Protein AF-A0A8T3QN81-F1 (afdb_monomer_lite)

Sequence (100 aa):
MTSLPIVEYRDFYDVPRLVLIEVDQRLVLLDNPFDDGLDDYSPDYDVYELERDPRYPATRDWRSLSSEGRHLGTVPVGSITFDPTRRQSLRSAALTSLLG

Foldseek 3Di:
DDWWFWPDFDDDDPDTQWTWTADPNWIKIWHFDADPVVNGTDQKTFIWTADDDPCPPPDDPPVCRRVRTHTQGIDGPVQWAADPPPSRTIDGPRVVVSVD

Radius of gyration: 12.72 Å; chains: 1; bounding box: 29×27×32 Å

pLDDT: mean 84.28, std 9.9, range [54.53, 96.19]

Secondary structure (DSSP, 8-state):
-PPEEEEEEEEESSSEEEEEEEETTEEEEEE--EETTTTEE-SEEEEEEEP--TTTTTSS-GGGHHHHSEEEEEEEGGG-EE-TTTS-EEE-HHHHHHH-

Structure (mmCIF, N/CA/C/O backbone):
data_AF-A0A8T3QN81-F1
#
_entry.id   AF-A0A8T3QN81-F1
#
loop_
_atom_site.group_PDB
_atom_site.id
_atom_site.type_symbol
_atom_site.label_atom_id
_atom_site.label_alt_id
_atom_site.label_comp_id
_atom_site.label_asym_id
_atom_site.label_entity_id
_atom_site.label_seq_id
_atom_site.pdbx_PDB_ins_code
_atom_site.Cartn_x
_atom_site.Cartn_y
_atom_site.Cartn_z
_atom_site.occupancy
_atom_site.B_iso_or_equiv
_atom_site.auth_seq_id
_atom_site.auth_comp_id
_atom_site.auth_asym_id
_atom_site.auth_atom_id
_atom_site.pdbx_PDB_model_num
ATOM 1 N N . MET A 1 1 ? -17.312 -6.335 2.331 1.00 62.94 1 MET A N 1
ATOM 2 C CA . MET A 1 1 ? -15.988 -5.708 2.134 1.00 62.94 1 MET A CA 1
ATOM 3 C C . MET A 1 1 ? -16.036 -4.314 2.722 1.00 62.94 1 MET A C 1
ATOM 5 O O . MET A 1 1 ? -16.923 -3.552 2.352 1.00 62.94 1 MET A O 1
ATOM 9 N N . THR A 1 2 ? -15.141 -4.026 3.661 1.00 78.12 2 THR A N 1
ATOM 10 C CA . THR A 1 2 ? -15.028 -2.726 4.337 1.00 78.12 2 THR A CA 1
ATOM 11 C C . THR A 1 2 ? -14.293 -1.732 3.431 1.00 78.12 2 THR A C 1
ATOM 13 O O . THR A 1 2 ? -13.424 -2.136 2.660 1.00 78.12 2 THR A O 1
ATOM 16 N N . SER A 1 3 ? -14.672 -0.452 3.478 1.00 85.25 3 SER A N 1
ATOM 17 C CA . SER A 1 3 ? -13.956 0.625 2.778 1.00 85.25 3 SER A CA 1
ATOM 18 C C . SER A 1 3 ? -12.801 1.101 3.649 1.00 85.25 3 SER A C 1
ATOM 20 O O . SER A 1 3 ? -13.027 1.443 4.807 1.00 85.25 3 SER A O 1
ATOM 22 N N . LEU A 1 4 ? -11.592 1.133 3.094 1.00 88.12 4 LEU A N 1
ATOM 23 C CA . LEU A 1 4 ? -10.386 1.586 3.781 1.00 88.12 4 LEU A CA 1
ATOM 24 C C . LEU A 1 4 ? -10.052 3.010 3.312 1.00 88.12 4 LEU A C 1
ATOM 26 O O . LEU A 1 4 ? -9.902 3.211 2.102 1.00 88.12 4 LEU A O 1
ATOM 30 N N . PRO A 1 5 ? -10.000 4.004 4.217 1.00 89.50 5 PRO A N 1
ATOM 31 C CA . PRO A 1 5 ? -9.752 5.392 3.851 1.00 89.50 5 PRO A CA 1
ATOM 32 C C . PRO A 1 5 ? -8.319 5.566 3.349 1.00 89.50 5 PRO A C 1
ATOM 34 O O . PRO A 1 5 ? -7.366 5.093 3.970 1.00 89.50 5 PRO A O 1
ATOM 37 N N . ILE A 1 6 ? -8.177 6.270 2.228 1.00 89.62 6 ILE A N 1
ATOM 38 C CA . ILE A 1 6 ? -6.872 6.631 1.684 1.00 89.62 6 ILE A CA 1
ATOM 39 C C . ILE A 1 6 ? -6.454 7.978 2.270 1.00 89.62 6 ILE A C 1
ATOM 41 O O . ILE A 1 6 ? -7.183 8.964 2.173 1.00 89.62 6 ILE A O 1
ATOM 45 N N . VAL A 1 7 ? -5.272 7.997 2.879 1.00 87.12 7 VAL A N 1
ATOM 46 C CA . VAL A 1 7 ? -4.629 9.193 3.431 1.00 87.12 7 VAL A CA 1
ATOM 47 C C . VAL A 1 7 ? -3.942 9.968 2.312 1.00 87.12 7 VAL A C 1
ATOM 49 O O . VAL A 1 7 ? -4.122 11.176 2.179 1.00 87.12 7 VAL A O 1
ATOM 52 N N . GLU A 1 8 ? -3.170 9.263 1.489 1.00 86.50 8 GLU A N 1
ATOM 53 C CA . GLU A 1 8 ? -2.471 9.824 0.340 1.00 86.50 8 GLU A CA 1
ATOM 54 C C . GLU A 1 8 ? -2.202 8.722 -0.686 1.00 86.50 8 GLU A C 1
ATOM 56 O O . GLU A 1 8 ? -2.093 7.547 -0.348 1.00 86.50 8 GLU A O 1
AT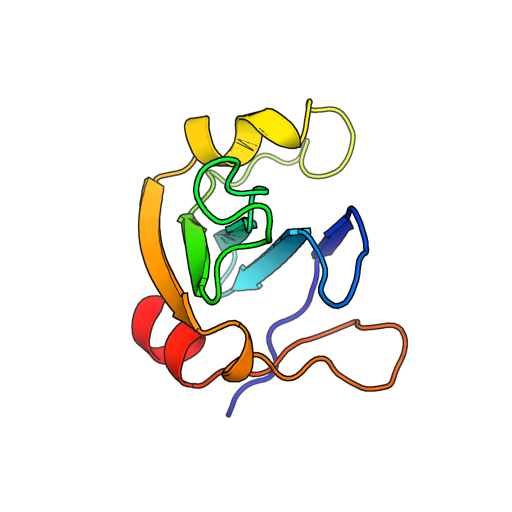OM 61 N N . TYR A 1 9 ? -2.078 9.095 -1.951 1.00 86.06 9 TYR A N 1
ATOM 62 C CA . TYR A 1 9 ? -1.592 8.207 -2.991 1.00 86.06 9 TYR A CA 1
ATOM 63 C C . TYR A 1 9 ? -0.710 9.018 -3.959 1.00 86.06 9 TYR A C 1
ATOM 65 O O . TYR A 1 9 ? -0.964 10.207 -4.178 1.00 86.06 9 TYR A O 1
ATOM 73 N N . ARG A 1 10 ? 0.349 8.415 -4.511 1.00 83.00 10 ARG A N 1
ATOM 74 C CA . ARG A 1 10 ? 1.340 9.095 -5.370 1.00 83.00 10 ARG A CA 1
ATOM 75 C C . ARG A 1 10 ? 1.779 8.231 -6.544 1.00 83.00 10 ARG A C 1
ATOM 77 O O . ARG A 1 10 ? 1.660 7.012 -6.486 1.00 83.00 10 ARG A O 1
ATOM 84 N N . ASP A 1 11 ? 2.315 8.924 -7.552 1.00 75.12 11 ASP A N 1
ATOM 85 C CA . ASP A 1 11 ? 2.860 8.405 -8.808 1.00 75.12 11 ASP A CA 1
ATOM 86 C C . ASP A 1 11 ? 1.875 7.516 -9.578 1.00 75.12 11 ASP A C 1
ATOM 88 O O . ASP A 1 11 ? 1.580 6.390 -9.192 1.00 75.12 11 ASP A O 1
ATOM 92 N N . PHE A 1 12 ? 1.338 8.040 -10.682 1.00 71.88 12 PHE A N 1
ATOM 93 C CA . PHE A 1 12 ? 0.290 7.369 -11.453 1.00 71.88 12 PHE A CA 1
ATOM 94 C C . PHE A 1 12 ? 0.803 6.916 -12.798 1.00 71.88 12 PHE A C 1
ATOM 96 O O . PHE A 1 12 ? 1.242 7.737 -13.605 1.00 71.88 12 PHE A O 1
ATOM 103 N N . TYR A 1 13 ? 0.631 5.625 -13.033 1.00 73.44 13 TYR A N 1
ATOM 104 C CA . TYR A 1 13 ? 0.524 5.061 -14.366 1.00 73.44 13 TYR A CA 1
ATOM 105 C C . TYR A 1 13 ? -0.909 4.525 -14.523 1.00 73.44 13 TYR A C 1
ATOM 107 O O . TYR A 1 13 ? -1.858 5.288 -14.310 1.00 73.44 13 TYR A O 1
ATOM 115 N N . ASP A 1 14 ? -1.090 3.236 -14.804 1.00 75.56 14 ASP A N 1
ATOM 116 C CA . ASP A 1 14 ? -2.400 2.577 -14.825 1.00 75.56 14 ASP A CA 1
ATOM 117 C C . ASP A 1 14 ? -2.985 2.390 -13.417 1.00 75.56 14 ASP A C 1
ATOM 119 O O . ASP A 1 14 ? -4.197 2.506 -13.207 1.00 75.56 14 ASP A O 1
ATOM 123 N N . VAL A 1 15 ? -2.114 2.186 -12.426 1.00 79.75 15 VAL A N 1
ATOM 124 C CA . VAL A 1 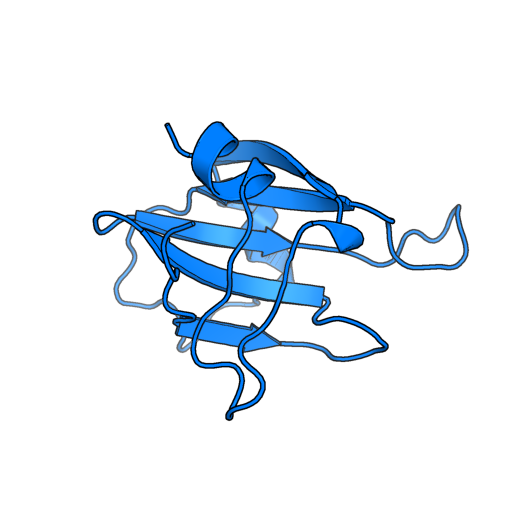15 ? -2.446 2.159 -10.997 1.00 79.75 15 VAL A CA 1
ATOM 125 C C . VAL A 1 15 ? -1.509 3.084 -10.214 1.00 79.75 15 VAL A C 1
ATOM 127 O O . VAL A 1 15 ? -0.436 3.435 -10.713 1.00 79.75 15 VAL A O 1
ATOM 130 N N . PRO A 1 16 ? -1.895 3.551 -9.011 1.00 85.94 16 PRO A N 1
ATOM 131 C CA . PRO A 1 16 ? -0.975 4.302 -8.167 1.00 85.94 16 PRO A CA 1
ATOM 132 C C . PRO A 1 16 ? 0.194 3.409 -7.755 1.00 85.94 16 PRO A C 1
ATOM 134 O O . PRO A 1 16 ? -0.033 2.315 -7.243 1.00 85.94 16 PRO A O 1
ATOM 137 N N . ARG A 1 17 ? 1.427 3.883 -7.913 1.00 87.69 17 ARG A N 1
ATOM 138 C CA . ARG A 1 17 ? 2.614 3.206 -7.381 1.00 87.69 17 ARG A CA 1
ATOM 139 C C . ARG A 1 17 ? 2.551 3.121 -5.862 1.00 87.69 17 ARG A C 1
ATOM 141 O O . ARG A 1 17 ? 2.910 2.102 -5.293 1.00 87.69 17 ARG A O 1
ATOM 148 N N . LEU A 1 18 ? 2.1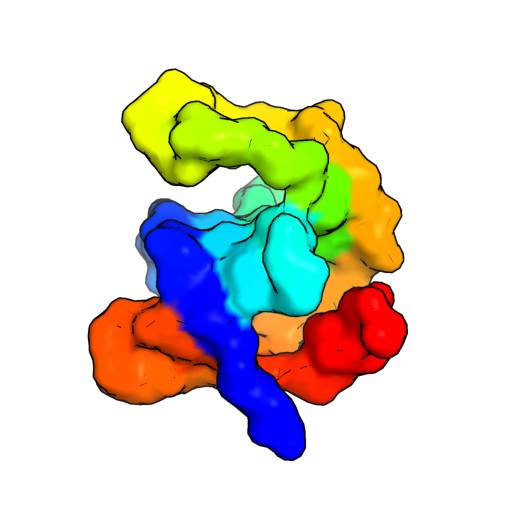03 4.195 -5.217 1.00 88.56 18 LEU A N 1
ATOM 149 C CA . LEU A 1 18 ? 2.071 4.286 -3.766 1.00 88.56 18 LEU A CA 1
ATOM 150 C C . LEU A 1 18 ? 0.673 4.642 -3.277 1.00 88.56 18 LEU A C 1
ATOM 152 O O . LEU A 1 18 ? 0.085 5.628 -3.728 1.00 88.56 18 LEU A O 1
ATOM 156 N N . VAL A 1 19 ? 0.167 3.878 -2.310 1.00 91.06 19 VAL A N 1
ATOM 157 C CA . VAL A 1 19 ? -1.081 4.175 -1.601 1.00 91.06 19 VAL A CA 1
ATOM 158 C C . VAL A 1 19 ? -0.855 4.056 -0.101 1.00 91.06 19 VAL A C 1
ATOM 160 O O . VAL A 1 19 ? -0.447 3.013 0.394 1.00 91.06 19 VAL A O 1
ATOM 163 N N . LEU A 1 20 ? -1.151 5.123 0.632 1.00 90.62 20 LEU A N 1
ATOM 164 C CA . LEU A 1 20 ? -1.124 5.157 2.085 1.00 90.62 20 LEU A CA 1
ATOM 165 C C . LEU A 1 20 ? -2.559 5.155 2.609 1.00 90.62 20 LEU A C 1
ATOM 167 O O . LEU A 1 20 ? -3.341 6.054 2.295 1.00 90.62 20 LEU A O 1
ATOM 171 N N . ILE A 1 21 ? -2.903 4.169 3.426 1.00 91.69 21 ILE A N 1
ATOM 172 C CA . ILE A 1 21 ? -4.224 4.043 4.047 1.00 91.69 21 ILE A CA 1
ATOM 173 C C . ILE A 1 21 ? -4.116 4.044 5.569 1.00 91.69 21 ILE A C 1
ATOM 175 O O . ILE A 1 21 ? -3.066 3.726 6.131 1.00 91.69 21 ILE A O 1
ATOM 179 N N . GLU A 1 22 ? -5.220 4.373 6.236 1.00 88.25 22 GLU A N 1
ATOM 180 C CA . GLU A 1 22 ? -5.338 4.250 7.691 1.00 88.25 22 GLU A CA 1
ATOM 181 C C . GLU A 1 22 ? -6.324 3.128 8.043 1.00 88.25 22 GLU A C 1
ATOM 183 O O . GLU A 1 22 ? -7.472 3.133 7.594 1.00 88.25 22 GLU A O 1
ATOM 188 N N . VAL A 1 23 ? -5.875 2.155 8.841 1.00 88.31 23 VAL A N 1
ATOM 189 C CA . VAL A 1 23 ? -6.680 1.010 9.301 1.00 88.31 23 VAL A CA 1
ATOM 190 C C . VAL A 1 23 ? -6.446 0.820 10.791 1.00 88.31 23 VAL A C 1
ATOM 192 O O . VAL A 1 23 ? -5.308 0.642 11.207 1.00 88.31 23 VAL A O 1
ATOM 195 N N . ASP A 1 24 ? -7.498 0.902 11.609 1.00 85.94 24 ASP A N 1
ATOM 196 C CA . ASP A 1 24 ? -7.417 0.753 13.073 1.00 85.94 24 ASP A CA 1
ATOM 197 C C . ASP A 1 24 ? -6.284 1.574 13.720 1.00 85.94 24 ASP A C 1
ATOM 199 O O . ASP A 1 24 ? -5.522 1.090 14.557 1.00 85.94 24 ASP A O 1
ATOM 203 N N . GLN A 1 25 ? -6.163 2.843 13.308 1.00 82.50 25 GLN A N 1
ATOM 204 C CA . GLN A 1 25 ? -5.114 3.790 13.727 1.00 82.50 25 GLN A CA 1
ATOM 205 C C . GLN A 1 25 ? -3.682 3.427 13.286 1.00 82.50 25 GLN A C 1
ATOM 207 O O . GLN A 1 25 ? -2.728 4.088 13.706 1.00 82.50 25 GLN A O 1
ATOM 212 N N . ARG A 1 26 ? -3.512 2.410 12.436 1.00 87.06 26 ARG A N 1
ATOM 213 C CA . ARG A 1 26 ? -2.243 2.031 11.805 1.00 87.06 26 ARG A CA 1
ATOM 214 C C . ARG A 1 26 ? -2.143 2.658 10.424 1.00 87.06 26 ARG A C 1
ATOM 216 O O . ARG A 1 26 ? -3.131 2.717 9.693 1.00 87.06 26 ARG A O 1
ATOM 223 N N . LEU A 1 27 ? -0.939 3.088 10.064 1.00 89.94 27 LEU A N 1
ATOM 224 C CA . LEU A 1 27 ? -0.627 3.500 8.702 1.00 89.94 27 LEU A CA 1
ATOM 225 C C . LEU A 1 27 ? -0.140 2.286 7.924 1.00 89.94 27 LEU A C 1
ATOM 227 O O . LEU A 1 27 ? 0.796 1.607 8.344 1.00 89.94 27 LEU A O 1
ATOM 231 N N . VAL A 1 28 ? -0.786 2.024 6.795 1.00 93.25 28 VAL A N 1
ATOM 232 C CA . VAL A 1 28 ? -0.438 0.916 5.911 1.00 93.25 28 VAL A CA 1
ATOM 233 C C . VAL A 1 28 ? -0.065 1.483 4.554 1.00 93.25 28 VAL A C 1
ATOM 235 O O . VAL A 1 28 ? -0.833 2.226 3.941 1.00 93.25 28 VAL A O 1
ATOM 238 N N . LEU A 1 29 ? 1.130 1.130 4.109 1.00 93.00 29 LEU A N 1
ATOM 239 C CA . LEU A 1 29 ? 1.680 1.474 2.813 1.00 93.00 29 LEU A CA 1
ATOM 240 C C . LEU A 1 29 ? 1.464 0.307 1.855 1.00 93.00 29 LEU A C 1
ATOM 242 O O . LEU A 1 29 ? 1.819 -0.823 2.175 1.00 93.00 29 LEU A O 1
ATOM 246 N N . LEU A 1 30 ? 0.927 0.600 0.680 1.00 94.25 30 LEU A N 1
ATOM 247 C CA . LEU A 1 30 ? 0.979 -0.262 -0.489 1.00 94.25 30 LEU A CA 1
ATOM 248 C C . LEU A 1 30 ? 1.984 0.366 -1.457 1.00 94.25 30 LEU A C 1
ATOM 250 O O . LEU A 1 30 ? 1.794 1.517 -1.859 1.00 94.25 30 LEU A O 1
ATOM 254 N N . ASP A 1 31 ? 3.036 -0.369 -1.800 1.00 92.94 31 ASP A N 1
ATOM 255 C CA . ASP A 1 31 ? 4.096 0.053 -2.721 1.00 92.94 31 ASP A CA 1
ATOM 256 C C . ASP A 1 31 ? 4.155 -0.916 -3.908 1.00 92.94 31 ASP A C 1
ATOM 258 O O . ASP A 1 31 ? 4.093 -2.131 -3.740 1.00 92.94 31 ASP A O 1
ATOM 262 N N . ASN A 1 32 ? 4.215 -0.371 -5.115 1.00 92.00 32 ASN A N 1
ATOM 263 C CA . ASN A 1 32 ? 4.374 -1.106 -6.363 1.00 92.00 32 ASN A CA 1
ATOM 264 C C . ASN A 1 32 ? 5.491 -0.432 -7.169 1.00 92.00 32 ASN A C 1
ATOM 266 O O . ASN A 1 32 ? 5.224 0.420 -8.028 1.00 92.00 32 ASN A O 1
ATOM 270 N N . PRO A 1 33 ? 6.761 -0.700 -6.817 1.00 86.50 33 PRO A N 1
ATOM 271 C CA . PRO A 1 33 ? 7.888 -0.180 -7.569 1.00 86.50 33 PRO A CA 1
ATOM 272 C C . PRO A 1 33 ? 7.907 -0.776 -8.983 1.00 86.50 33 PRO A C 1
ATOM 274 O O . PRO A 1 33 ? 7.438 -1.886 -9.216 1.00 86.50 33 PRO A O 1
ATOM 277 N N . PHE A 1 34 ? 8.474 -0.022 -9.926 1.00 84.94 34 PHE A N 1
ATOM 278 C CA . PHE A 1 34 ? 8.752 -0.543 -11.262 1.00 84.94 34 PHE A CA 1
ATOM 279 C C . PHE A 1 34 ? 9.784 -1.669 -11.156 1.00 84.94 34 PHE A C 1
ATOM 281 O O . PHE A 1 34 ? 10.788 -1.511 -10.453 1.00 84.94 34 PHE A O 1
ATOM 288 N N . ASP A 1 35 ? 9.533 -2.780 -11.836 1.00 84.50 35 ASP A N 1
ATOM 289 C CA . ASP A 1 35 ? 10.436 -3.920 -11.904 1.00 84.50 35 ASP A CA 1
ATOM 290 C C . ASP A 1 35 ? 11.184 -3.877 -13.243 1.00 84.50 35 ASP A C 1
ATOM 292 O O . ASP A 1 35 ? 10.639 -4.202 -14.299 1.00 84.50 35 ASP A O 1
ATOM 296 N N . ASP A 1 36 ? 12.462 -3.492 -13.196 1.00 85.56 36 ASP A N 1
ATOM 297 C CA . ASP A 1 36 ? 13.332 -3.425 -14.379 1.00 85.56 36 ASP A CA 1
ATOM 298 C C . ASP A 1 36 ? 13.490 -4.788 -15.084 1.00 85.56 36 ASP A C 1
ATOM 300 O O . ASP A 1 36 ? 13.823 -4.845 -16.267 1.00 85.56 36 ASP A O 1
ATOM 304 N N . GLY A 1 37 ? 13.2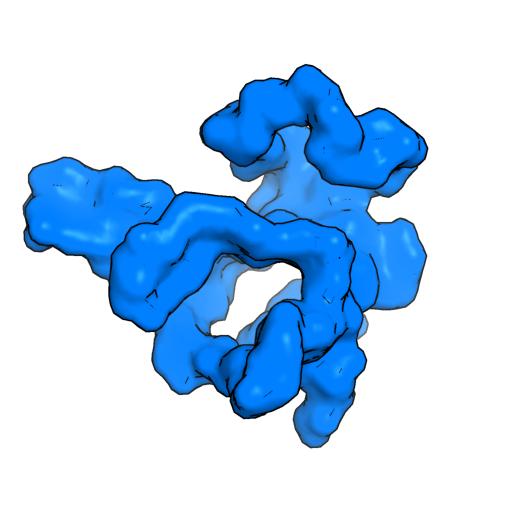85 -5.900 -14.369 1.00 88.38 37 GLY A N 1
ATOM 305 C CA . GLY A 1 37 ? 13.329 -7.248 -14.930 1.00 88.38 37 GLY A CA 1
ATOM 306 C C . GLY A 1 37 ? 12.068 -7.620 -15.709 1.00 88.38 37 GLY A C 1
ATOM 307 O O . GLY A 1 37 ? 12.147 -8.430 -16.635 1.00 88.38 37 GLY A O 1
ATOM 308 N N . LEU A 1 38 ? 10.925 -7.029 -15.353 1.00 86.31 38 LEU A N 1
ATOM 309 C CA . LEU A 1 38 ? 9.664 -7.163 -16.084 1.00 86.31 38 LEU A CA 1
ATOM 310 C C . LEU A 1 38 ? 9.493 -6.088 -17.163 1.00 86.31 38 LEU A C 1
ATOM 312 O O . LEU A 1 38 ? 8.669 -6.274 -18.057 1.00 86.31 38 LEU A O 1
ATOM 316 N N . ASP A 1 39 ? 10.276 -5.005 -17.086 1.00 87.19 39 ASP A N 1
ATOM 317 C CA . ASP A 1 39 ? 10.049 -3.763 -17.837 1.00 87.19 39 ASP A CA 1
ATOM 318 C C . ASP A 1 39 ? 8.612 -3.241 -17.631 1.00 87.19 39 ASP A C 1
ATOM 320 O O . ASP A 1 39 ? 7.989 -2.675 -18.529 1.00 87.19 39 ASP A O 1
ATOM 324 N N . ASP A 1 40 ? 8.066 -3.482 -16.434 1.00 85.56 40 ASP A N 1
ATOM 325 C CA . ASP A 1 40 ? 6.705 -3.128 -16.039 1.00 85.56 40 ASP A CA 1
ATOM 326 C C . ASP A 1 40 ? 6.584 -3.057 -14.506 1.00 85.56 40 ASP A C 1
ATOM 328 O O . ASP A 1 40 ? 7.493 -3.411 -13.752 1.00 85.56 40 ASP A O 1
ATOM 332 N N . TYR A 1 41 ? 5.437 -2.596 -14.025 1.00 86.94 41 TYR A N 1
ATOM 333 C CA . TYR A 1 41 ? 5.054 -2.676 -12.624 1.00 86.94 41 TYR A CA 1
ATOM 334 C C . TYR A 1 41 ? 4.687 -4.107 -12.224 1.00 86.94 41 TYR A C 1
ATOM 336 O O . TYR A 1 41 ? 4.134 -4.882 -13.008 1.00 86.94 41 TYR A O 1
ATOM 344 N N . SER A 1 42 ? 4.948 -4.446 -10.962 1.00 89.06 42 SER A N 1
ATOM 345 C CA . SER A 1 42 ? 4.553 -5.740 -10.411 1.00 89.06 42 SER A CA 1
ATOM 346 C C . SER A 1 42 ? 3.026 -5.913 -10.479 1.00 89.06 42 SER A C 1
ATOM 348 O O . SER A 1 42 ? 2.277 -4.961 -10.229 1.00 89.06 42 SER A O 1
ATOM 350 N N . PRO A 1 43 ? 2.504 -7.124 -10.752 1.00 91.50 43 PRO A N 1
ATOM 351 C CA . PRO A 1 43 ? 1.071 -7.398 -10.633 1.00 91.50 43 PRO A CA 1
ATOM 352 C C . PRO A 1 43 ? 0.575 -7.372 -9.176 1.00 91.50 43 PRO A C 1
ATOM 354 O O . PRO A 1 43 ? -0.635 -7.459 -8.940 1.00 91.50 43 PRO A O 1
ATOM 357 N N . ASP A 1 44 ? 1.484 -7.238 -8.210 1.00 94.00 44 ASP A N 1
ATOM 358 C CA . ASP A 1 44 ? 1.223 -7.220 -6.778 1.00 94.00 44 ASP A CA 1
ATOM 359 C C . ASP A 1 44 ? 1.732 -5.920 -6.132 1.00 94.00 44 ASP A C 1
ATOM 361 O O . ASP A 1 44 ? 2.753 -5.362 -6.525 1.00 94.00 44 ASP A O 1
ATOM 365 N N . TYR A 1 45 ? 1.022 -5.451 -5.108 1.00 94.56 45 TYR A N 1
ATOM 366 C CA . TYR A 1 45 ? 1.538 -4.477 -4.149 1.00 94.56 45 TYR A CA 1
ATOM 367 C C . TYR A 1 45 ? 2.277 -5.199 -3.028 1.00 94.56 45 TYR A C 1
ATOM 369 O O . TYR A 1 45 ? 1.713 -6.121 -2.433 1.00 94.56 45 TYR A O 1
ATOM 377 N N . ASP A 1 46 ? 3.456 -4.710 -2.661 1.00 95.38 46 ASP A N 1
ATOM 378 C CA . ASP A 1 46 ? 4.059 -4.987 -1.361 1.00 95.38 46 ASP A CA 1
ATOM 379 C C . ASP A 1 46 ? 3.367 -4.135 -0.289 1.00 95.38 46 ASP A C 1
ATOM 381 O O . ASP A 1 46 ? 3.129 -2.935 -0.467 1.00 95.38 46 ASP A O 1
ATOM 385 N N . VAL A 1 47 ? 3.016 -4.755 0.836 1.00 95.50 47 VAL A N 1
ATOM 386 C CA . VAL A 1 47 ? 2.256 -4.118 1.914 1.00 95.50 47 VAL A CA 1
ATOM 387 C C . VAL A 1 47 ? 3.117 -4.001 3.160 1.00 95.50 47 VAL A C 1
ATOM 389 O O . VAL A 1 47 ? 3.650 -4.992 3.662 1.00 95.50 47 VAL A O 1
ATOM 392 N N . TYR A 1 48 ? 3.205 -2.792 3.707 1.00 94.69 48 TYR A N 1
ATOM 393 C CA . TYR A 1 48 ? 4.000 -2.487 4.891 1.00 94.69 48 TYR A CA 1
ATOM 394 C C . TYR A 1 48 ? 3.160 -1.785 5.953 1.00 94.69 48 TYR A C 1
ATOM 396 O O . TYR A 1 48 ? 2.370 -0.892 5.653 1.00 94.69 48 TYR A O 1
ATOM 404 N N . GLU A 1 49 ? 3.372 -2.142 7.215 1.00 92.69 49 GLU A N 1
ATOM 405 C CA . GLU A 1 49 ? 2.899 -1.361 8.356 1.00 92.69 49 GLU A CA 1
ATOM 406 C C . GLU A 1 49 ? 3.954 -0.321 8.725 1.00 92.69 49 GLU A C 1
ATOM 408 O O . GLU A 1 49 ? 5.108 -0.671 8.988 1.00 92.69 49 GLU A O 1
ATOM 413 N N . LEU A 1 50 ? 3.563 0.950 8.758 1.00 88.88 50 LEU A N 1
ATOM 414 C CA . LEU A 1 50 ? 4.426 2.047 9.178 1.00 88.88 50 LEU A CA 1
ATOM 415 C C . LEU A 1 50 ? 4.161 2.394 10.644 1.00 88.88 50 LEU A C 1
ATOM 417 O O . LEU A 1 50 ? 3.015 2.390 11.107 1.00 88.88 50 LEU A O 1
ATOM 421 N N . GLU A 1 51 ? 5.213 2.775 11.371 1.00 82.50 51 GLU A N 1
ATOM 422 C CA . GLU A 1 51 ? 5.033 3.423 12.668 1.00 82.50 51 GLU A CA 1
ATOM 423 C C . GLU A 1 51 ? 4.249 4.730 12.492 1.00 82.50 51 GLU A C 1
ATOM 425 O O . GLU A 1 51 ? 4.475 5.503 11.556 1.00 82.50 51 GLU A O 1
ATOM 430 N N . ARG A 1 52 ? 3.304 4.989 13.401 1.00 71.44 52 ARG A N 1
ATOM 431 C CA . ARG A 1 52 ? 2.454 6.179 13.336 1.00 71.44 52 ARG A CA 1
ATOM 432 C C . ARG A 1 52 ? 3.268 7.432 13.660 1.00 71.44 52 ARG A C 1
ATOM 434 O O . ARG A 1 52 ? 3.371 7.840 14.813 1.00 71.44 52 ARG A O 1
ATOM 441 N N . ASP A 1 53 ? 3.818 8.055 12.627 1.00 71.75 53 ASP A N 1
ATOM 442 C CA . ASP A 1 53 ? 4.531 9.326 12.714 1.00 71.75 53 ASP A CA 1
ATOM 443 C C . ASP A 1 53 ? 3.601 10.474 12.271 1.00 71.75 53 ASP A C 1
ATOM 445 O O . ASP A 1 53 ? 3.130 10.466 11.133 1.00 71.75 53 ASP A O 1
ATOM 449 N N . PRO A 1 54 ? 3.334 11.490 13.115 1.00 64.75 54 PRO A N 1
ATOM 450 C CA . PRO A 1 54 ? 2.526 12.654 12.732 1.00 64.75 54 PRO A CA 1
ATOM 451 C C . PRO A 1 54 ? 3.139 13.480 11.588 1.00 64.75 54 PRO A C 1
ATOM 453 O O . PRO A 1 54 ? 2.492 14.391 11.074 1.00 64.75 54 PRO A O 1
ATOM 456 N N . ARG A 1 55 ? 4.383 13.192 11.183 1.00 62.16 55 ARG A N 1
ATOM 457 C CA . ARG A 1 55 ? 5.020 13.771 9.994 1.00 62.16 55 ARG A CA 1
ATOM 458 C C . ARG A 1 55 ? 4.572 13.111 8.690 1.00 62.16 55 ARG A C 1
ATOM 460 O O . ARG A 1 55 ? 4.844 13.675 7.631 1.00 62.16 55 ARG A O 1
ATOM 467 N N . TYR A 1 56 ? 3.881 11.971 8.729 1.00 64.81 56 TYR A N 1
ATOM 468 C CA . TYR A 1 56 ? 3.182 11.446 7.557 1.00 64.81 56 TYR A CA 1
ATOM 469 C C . TYR A 1 56 ? 1.930 12.291 7.290 1.00 64.81 56 TYR A C 1
ATOM 471 O O . TYR A 1 56 ? 1.136 12.465 8.215 1.00 64.81 56 TYR A O 1
ATOM 479 N N . PRO A 1 57 ? 1.729 12.846 6.075 1.00 61.66 57 PRO A N 1
ATOM 480 C CA . PRO A 1 57 ? 2.440 12.609 4.803 1.00 61.66 57 PRO A CA 1
ATOM 481 C C . PRO A 1 57 ? 3.409 13.739 4.357 1.00 61.66 57 PRO A C 1
ATOM 483 O O . PRO A 1 57 ? 3.831 13.813 3.204 1.00 61.66 57 PRO A O 1
ATOM 486 N N . ALA A 1 58 ? 3.746 14.683 5.234 1.00 54.97 58 ALA A N 1
ATOM 487 C CA . ALA A 1 58 ? 4.113 16.033 4.813 1.00 54.97 58 ALA A CA 1
ATOM 488 C C . ALA A 1 58 ? 5.548 16.239 4.276 1.00 54.97 58 ALA A C 1
ATOM 490 O O . ALA A 1 58 ? 5.754 17.224 3.569 1.00 54.97 58 ALA A O 1
ATOM 491 N N . THR A 1 59 ? 6.553 15.407 4.599 1.00 54.53 59 THR A N 1
ATOM 492 C CA . THR A 1 59 ? 7.964 15.824 4.368 1.00 54.53 59 THR A CA 1
ATOM 493 C C . THR A 1 59 ? 9.018 14.748 4.068 1.00 54.53 59 THR A C 1
ATOM 495 O O . THR A 1 59 ? 10.170 15.119 3.838 1.00 54.53 59 THR A O 1
ATOM 498 N N . ARG A 1 60 ? 8.704 13.446 4.049 1.00 62.56 60 ARG A N 1
ATOM 499 C CA . ARG A 1 60 ? 9.721 12.404 3.781 1.00 62.56 60 ARG A CA 1
ATOM 500 C C . ARG A 1 60 ? 9.861 12.071 2.296 1.00 62.56 60 ARG A C 1
ATOM 502 O O . ARG A 1 60 ? 8.914 12.234 1.525 1.00 62.56 60 ARG A O 1
ATOM 509 N N . ASP A 1 61 ? 11.047 11.587 1.913 1.00 73.88 61 ASP A N 1
ATOM 510 C CA . ASP A 1 61 ? 11.236 10.920 0.625 1.00 73.88 61 ASP A CA 1
ATOM 511 C C . ASP A 1 61 ? 10.373 9.660 0.622 1.00 73.88 61 ASP A C 1
ATOM 513 O O . ASP A 1 61 ? 10.676 8.653 1.254 1.00 73.88 61 ASP A O 1
ATOM 517 N N . TRP A 1 62 ? 9.228 9.755 -0.040 1.00 73.06 62 TRP A N 1
ATOM 518 C CA . TRP A 1 62 ? 8.223 8.704 -0.035 1.00 73.06 62 TRP A CA 1
ATOM 519 C C . TRP A 1 62 ? 8.757 7.395 -0.645 1.00 73.06 62 TRP A C 1
ATOM 521 O O . TRP A 1 62 ? 8.231 6.325 -0.354 1.00 73.06 62 TRP A O 1
ATOM 531 N N . ARG A 1 63 ? 9.826 7.469 -1.454 1.00 73.50 63 ARG A N 1
ATOM 532 C CA . ARG A 1 63 ? 10.473 6.309 -2.082 1.00 73.50 63 ARG A CA 1
ATOM 533 C C . ARG A 1 63 ? 11.185 5.404 -1.085 1.00 73.50 63 ARG A C 1
ATOM 535 O O . ARG A 1 63 ? 11.468 4.264 -1.426 1.00 73.50 63 ARG A O 1
ATOM 542 N N . SER A 1 64 ? 11.487 5.896 0.117 1.00 80.25 64 SER A N 1
ATOM 543 C CA . SER A 1 64 ? 12.141 5.104 1.159 1.00 80.25 64 SER A CA 1
ATOM 544 C C . SER A 1 64 ? 11.168 4.552 2.201 1.00 80.25 64 SER A C 1
ATOM 546 O O . SER A 1 64 ? 11.612 3.873 3.121 1.00 80.25 64 SER A O 1
ATOM 548 N N . LEU A 1 65 ? 9.858 4.804 2.099 1.00 81.75 65 LEU A N 1
ATOM 549 C CA . LEU A 1 65 ? 8.908 4.413 3.153 1.00 81.75 65 LEU A CA 1
ATOM 550 C C . LEU A 1 65 ? 8.816 2.904 3.358 1.00 81.75 65 LEU A C 1
ATOM 552 O O . LEU A 1 65 ? 8.709 2.454 4.496 1.00 81.75 65 LEU A O 1
ATOM 556 N N . SER A 1 66 ? 8.924 2.124 2.285 1.00 84.00 66 SER A N 1
ATOM 557 C CA . SER A 1 66 ? 8.974 0.662 2.358 1.00 84.00 66 SER A CA 1
ATOM 558 C C . SER A 1 66 ? 10.172 0.160 3.177 1.00 84.00 66 SER A C 1
ATOM 560 O O . SER A 1 66 ? 10.054 -0.847 3.868 1.00 84.00 66 SER A O 1
ATOM 562 N N . SER A 1 67 ? 11.291 0.899 3.207 1.00 85.81 67 SER A N 1
ATOM 563 C CA . SER A 1 67 ? 12.459 0.568 4.048 1.00 85.81 67 SER A CA 1
ATOM 564 C C . SER A 1 67 ? 12.264 0.856 5.542 1.00 85.81 67 SER A C 1
ATOM 566 O O . SER A 1 67 ? 12.999 0.327 6.373 1.00 85.81 67 SER A O 1
ATOM 568 N N . GLU A 1 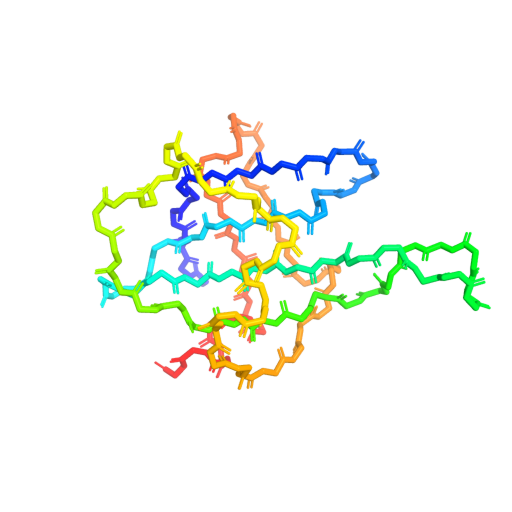68 ? 11.279 1.684 5.891 1.00 84.75 68 GLU A N 1
ATOM 569 C CA . GLU A 1 68 ? 10.964 2.056 7.273 1.00 84.75 68 GLU A CA 1
ATOM 570 C C . GLU A 1 68 ? 9.826 1.219 7.875 1.00 84.75 68 GLU A C 1
ATOM 572 O O . GLU A 1 68 ? 9.603 1.246 9.085 1.00 84.75 68 GLU A O 1
ATOM 577 N N . GLY A 1 69 ? 9.080 0.504 7.032 1.00 87.88 69 GLY A N 1
ATOM 578 C CA . GLY A 1 69 ? 7.919 -0.278 7.426 1.00 87.88 69 GLY A CA 1
ATOM 579 C C . GLY A 1 69 ? 8.229 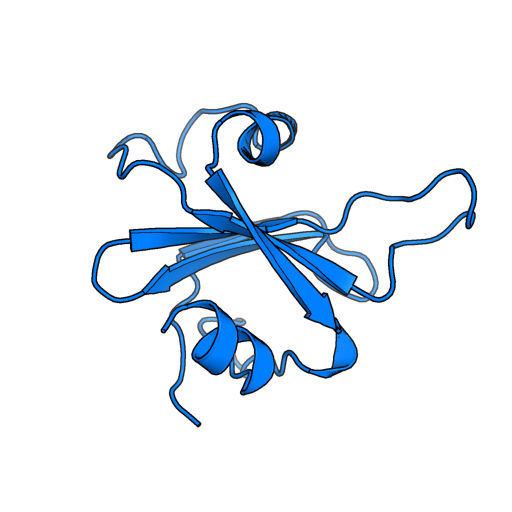-1.740 7.727 1.00 87.88 69 GLY A C 1
ATOM 580 O O . GLY A 1 69 ? 9.163 -2.339 7.196 1.00 87.88 69 GLY A O 1
ATOM 581 N N . ARG A 1 70 ? 7.372 -2.365 8.537 1.00 92.06 70 ARG A N 1
ATOM 582 C CA . ARG A 1 70 ? 7.345 -3.824 8.673 1.00 92.06 70 ARG A CA 1
ATOM 583 C C . ARG A 1 70 ? 6.569 -4.412 7.500 1.00 92.06 70 ARG A C 1
ATOM 585 O O . ARG A 1 70 ? 5.364 -4.196 7.405 1.00 92.06 70 ARG A O 1
ATOM 592 N N . HIS A 1 71 ? 7.239 -5.186 6.651 1.00 94.56 71 HIS A N 1
ATOM 593 C CA . HIS A 1 71 ? 6.582 -5.911 5.564 1.00 94.56 71 HIS A CA 1
ATOM 594 C C . HIS A 1 71 ? 5.564 -6.920 6.120 1.00 94.56 71 HIS A C 1
ATOM 596 O O . HIS A 1 71 ? 5.902 -7.743 6.975 1.00 94.56 71 HIS A O 1
ATOM 602 N N . LEU A 1 72 ? 4.321 -6.829 5.652 1.00 94.94 72 LEU A N 1
ATOM 603 C CA . LEU A 1 72 ? 3.211 -7.700 6.042 1.00 94.94 72 LEU A CA 1
ATOM 604 C C . LEU A 1 72 ? 2.962 -8.806 5.011 1.00 94.94 72 LEU A C 1
ATOM 606 O O . LEU A 1 72 ? 2.511 -9.886 5.382 1.00 94.94 72 LEU A O 1
ATOM 610 N N . GLY A 1 73 ? 3.269 -8.551 3.738 1.00 95.44 73 GLY A N 1
ATOM 611 C CA . GLY A 1 73 ? 3.051 -9.468 2.623 1.00 95.44 73 GLY A CA 1
ATOM 612 C C . GLY A 1 73 ? 2.636 -8.721 1.361 1.00 95.44 73 GLY A C 1
ATOM 613 O O . GLY A 1 73 ? 2.693 -7.496 1.317 1.00 95.44 73 GLY A O 1
ATOM 614 N N . THR A 1 74 ? 2.172 -9.460 0.357 1.00 96.19 74 THR A N 1
ATOM 615 C CA . THR A 1 74 ? 1.754 -8.898 -0.930 1.00 96.19 74 THR A CA 1
ATOM 616 C C . THR A 1 74 ? 0.254 -9.042 -1.170 1.00 96.19 74 THR A C 1
ATOM 618 O O . THR A 1 74 ? -0.395 -9.953 -0.645 1.00 96.19 74 THR A O 1
ATOM 621 N N . VAL A 1 75 ? -0.317 -8.143 -1.976 1.00 95.12 75 VAL A N 1
ATOM 622 C CA . VAL A 1 75 ? -1.702 -8.246 -2.460 1.00 95.12 75 VAL A CA 1
ATOM 623 C C . VAL A 1 75 ? -1.781 -7.986 -3.965 1.00 95.12 75 VAL A C 1
ATOM 625 O O . VAL A 1 75 ? -1.200 -7.007 -4.429 1.00 95.12 75 VAL A O 1
ATOM 628 N N . PRO A 1 76 ? -2.565 -8.765 -4.734 1.00 94.69 76 PRO A N 1
ATOM 629 C CA . PRO A 1 76 ? -2.715 -8.514 -6.162 1.00 94.69 76 PRO A CA 1
ATOM 630 C C . PRO A 1 76 ? -3.317 -7.140 -6.427 1.00 94.69 76 PRO A C 1
ATOM 632 O O . PRO A 1 76 ? -4.352 -6.795 -5.844 1.00 94.69 76 PRO A O 1
ATOM 635 N N . VAL A 1 77 ? -2.736 -6.391 -7.361 1.00 91.62 77 VAL A N 1
ATOM 636 C CA . VAL A 1 77 ? -3.248 -5.089 -7.815 1.00 91.62 77 VAL A CA 1
ATOM 637 C C . VAL A 1 77 ? -4.706 -5.220 -8.259 1.00 91.62 77 VAL A C 1
ATOM 639 O O . VAL A 1 77 ? -5.561 -4.441 -7.843 1.00 91.62 77 VAL A O 1
ATOM 642 N N . GLY A 1 78 ? -5.028 -6.280 -9.008 1.00 91.50 78 GLY A N 1
ATOM 643 C CA . GLY A 1 78 ? -6.392 -6.570 -9.465 1.00 91.50 78 GLY A CA 1
ATOM 644 C C . GLY A 1 78 ? -7.401 -6.873 -8.346 1.00 91.50 78 GLY A C 1
ATOM 645 O O . GLY A 1 78 ? -8.603 -6.903 -8.601 1.00 91.50 78 GLY A O 1
ATOM 646 N N . SER A 1 79 ? -6.948 -7.080 -7.104 1.00 91.31 79 SER A N 1
ATOM 647 C CA . SER A 1 79 ? -7.828 -7.239 -5.936 1.00 91.31 79 SER A CA 1
ATOM 648 C C . SER A 1 79 ? -8.256 -5.905 -5.308 1.00 91.31 79 SER A C 1
ATOM 650 O O . SER A 1 79 ? -9.147 -5.892 -4.454 1.00 91.31 79 SER A O 1
ATOM 652 N N . ILE A 1 80 ? -7.628 -4.792 -5.705 1.00 89.62 80 ILE A N 1
ATOM 653 C CA . ILE A 1 80 ? -7.862 -3.449 -5.171 1.00 89.62 80 ILE A CA 1
ATOM 654 C C . ILE A 1 80 ? -8.882 -2.731 -6.050 1.00 89.62 80 ILE A C 1
ATOM 656 O O . ILE A 1 80 ? -8.652 -2.456 -7.223 1.00 89.62 80 ILE A O 1
ATOM 660 N N . THR A 1 81 ? -10.027 -2.382 -5.468 1.00 89.44 81 THR A N 1
ATOM 661 C CA . THR A 1 81 ? -11.023 -1.528 -6.122 1.00 89.44 81 THR A CA 1
ATOM 662 C C . THR A 1 81 ? -10.999 -0.145 -5.487 1.00 89.44 81 THR A C 1
ATOM 664 O O . THR A 1 81 ? -11.395 0.012 -4.330 1.00 89.44 81 THR A O 1
ATOM 667 N N . PHE A 1 82 ? -10.552 0.859 -6.240 1.00 85.25 82 PHE A N 1
ATOM 668 C CA . PHE A 1 82 ? -10.642 2.260 -5.831 1.00 85.25 82 PHE A CA 1
ATOM 669 C C . PHE A 1 82 ? -12.077 2.768 -5.980 1.00 85.25 82 PHE A C 1
ATOM 671 O O . PHE A 1 82 ? -12.764 2.448 -6.952 1.00 85.25 82 PHE A O 1
ATOM 678 N N . ASP A 1 83 ? -12.533 3.577 -5.026 1.00 82.44 83 ASP A N 1
ATOM 679 C CA . ASP A 1 83 ? -13.812 4.271 -5.150 1.00 82.44 83 ASP A CA 1
ATOM 680 C C . ASP A 1 83 ? -13.772 5.251 -6.352 1.00 82.44 83 ASP A C 1
ATOM 682 O O . ASP A 1 83 ? -12.803 6.010 -6.473 1.00 82.44 83 ASP A O 1
ATOM 686 N N . PRO A 1 84 ? -14.799 5.260 -7.233 1.00 67.31 84 PRO A N 1
ATOM 687 C CA . PRO A 1 84 ? -14.849 6.089 -8.444 1.00 67.31 84 PRO A CA 1
ATOM 688 C C . PRO A 1 84 ? -14.925 7.604 -8.186 1.00 67.31 84 PRO A C 1
ATOM 690 O O . PRO A 1 84 ? -14.860 8.390 -9.131 1.00 67.31 84 PRO A O 1
ATOM 693 N N . THR A 1 85 ? -15.078 8.039 -6.933 1.00 66.00 85 THR A N 1
ATOM 694 C CA . THR A 1 85 ? -14.907 9.439 -6.524 1.00 66.00 85 THR A CA 1
ATOM 695 C C . THR A 1 85 ? -13.429 9.866 -6.612 1.00 66.00 85 THR A C 1
ATOM 697 O O . THR A 1 85 ? -12.647 9.298 -7.368 1.00 66.00 85 THR A O 1
ATOM 700 N N . ARG A 1 86 ? -12.981 10.880 -5.856 1.00 63.44 86 ARG A N 1
ATOM 701 C CA . ARG A 1 86 ? -11.570 11.331 -5.820 1.00 63.44 86 ARG A CA 1
ATOM 702 C C . ARG A 1 86 ? -10.602 10.284 -5.222 1.00 63.44 86 ARG A C 1
ATOM 704 O O . ARG A 1 86 ? -9.623 10.674 -4.599 1.00 63.44 86 ARG A O 1
ATOM 711 N N . ARG A 1 87 ? -10.899 8.980 -5.341 1.00 70.06 87 ARG A N 1
ATOM 712 C CA . ARG A 1 87 ? -10.150 7.857 -4.764 1.00 70.06 87 ARG A CA 1
ATOM 713 C C . ARG A 1 87 ? -9.909 8.062 -3.266 1.00 70.06 87 ARG A C 1
ATOM 715 O O . ARG A 1 87 ? -8.794 7.950 -2.781 1.00 70.06 87 ARG A O 1
ATOM 722 N N . GLN A 1 88 ? -10.969 8.411 -2.536 1.00 82.50 88 GLN A N 1
ATOM 723 C CA . GLN A 1 88 ? -10.893 8.663 -1.088 1.00 82.50 88 GLN A CA 1
ATOM 724 C C . GLN A 1 88 ? -10.847 7.375 -0.262 1.00 82.50 88 GLN A C 1
ATOM 726 O O . GLN A 1 88 ? -10.519 7.401 0.921 1.00 82.50 88 GLN A O 1
ATOM 731 N N . SER A 1 89 ? -11.206 6.243 -0.866 1.00 85.62 89 SER A N 1
ATOM 732 C CA . SER A 1 89 ? -11.106 4.939 -0.228 1.00 85.62 89 SER A CA 1
ATOM 733 C C . SER A 1 89 ? -10.870 3.838 -1.253 1.00 85.62 89 SER A C 1
ATOM 735 O O . SER A 1 89 ? -11.104 4.023 -2.453 1.00 85.62 89 SER A O 1
ATOM 737 N N . LEU A 1 90 ? -10.418 2.688 -0.764 1.00 89.06 90 LEU A N 1
ATOM 738 C CA . LEU A 1 90 ? -10.307 1.456 -1.534 1.00 89.06 90 LEU A CA 1
ATOM 739 C C . LEU A 1 90 ? -11.005 0.298 -0.827 1.00 89.06 90 LEU A C 1
ATOM 741 O O . LEU A 1 90 ? -11.293 0.348 0.371 1.00 89.06 90 LEU A O 1
ATOM 745 N N . ARG A 1 91 ? -11.273 -0.765 -1.581 1.00 89.94 91 ARG A N 1
ATOM 746 C CA . ARG A 1 91 ? -11.813 -2.027 -1.074 1.00 89.94 91 ARG A CA 1
ATOM 747 C C . ARG A 1 91 ? -10.974 -3.179 -1.610 1.00 89.94 91 ARG A C 1
ATOM 749 O O . ARG A 1 91 ? -10.769 -3.265 -2.816 1.00 89.94 91 ARG A O 1
ATOM 756 N N . SER A 1 92 ? -10.536 -4.079 -0.732 1.00 91.38 92 SER A N 1
ATOM 757 C CA . SER A 1 92 ? -9.884 -5.338 -1.115 1.00 91.38 92 SER A CA 1
ATOM 758 C C . SER A 1 92 ? -10.046 -6.384 -0.022 1.00 91.38 92 SER A C 1
ATOM 760 O O . SER A 1 92 ? -9.749 -6.125 1.141 1.00 91.38 92 SER A O 1
ATOM 762 N N . ALA A 1 93 ? -10.518 -7.573 -0.404 1.00 89.69 93 ALA A N 1
ATOM 763 C CA . ALA A 1 93 ? -10.632 -8.704 0.511 1.00 89.69 93 ALA A CA 1
ATOM 764 C C . ALA A 1 93 ? -9.255 -9.276 0.880 1.00 89.69 93 ALA A C 1
ATOM 766 O O . ALA A 1 93 ? -9.050 -9.652 2.031 1.00 89.69 93 ALA A O 1
ATOM 767 N N . ALA A 1 94 ? -8.314 -9.292 -0.072 1.00 91.06 94 ALA A N 1
ATOM 768 C CA . ALA A 1 94 ? -6.941 -9.732 0.164 1.00 91.06 94 ALA A CA 1
ATOM 769 C C . ALA A 1 94 ? -6.257 -8.834 1.201 1.00 91.06 94 ALA A C 1
ATOM 771 O O . ALA A 1 94 ? -5.684 -9.331 2.164 1.00 91.06 94 ALA A O 1
ATOM 772 N N . LEU A 1 95 ? -6.419 -7.515 1.067 1.00 91.62 95 LEU A N 1
ATOM 773 C CA . LEU A 1 95 ? -5.858 -6.561 2.016 1.00 91.62 95 LEU A CA 1
ATOM 774 C C . LEU A 1 95 ? -6.509 -6.664 3.398 1.00 91.62 95 LEU A C 1
ATOM 776 O O . LEU A 1 95 ? -5.800 -6.680 4.395 1.00 91.62 95 LEU A O 1
ATOM 780 N N . THR A 1 96 ? -7.838 -6.795 3.481 1.00 90.56 96 THR A N 1
ATOM 781 C CA . THR A 1 96 ? -8.503 -7.030 4.776 1.00 90.56 96 THR A CA 1
ATOM 782 C C . THR A 1 96 ? -7.994 -8.309 5.441 1.00 90.56 96 THR A C 1
ATOM 784 O O . THR A 1 96 ? -7.700 -8.290 6.627 1.00 90.56 96 THR A O 1
ATOM 787 N N . SER A 1 97 ? -7.837 -9.400 4.684 1.00 91.06 97 SER A N 1
ATOM 788 C CA . SER A 1 97 ? -7.313 -10.660 5.221 1.00 91.06 97 SER A CA 1
ATOM 789 C C . SER A 1 97 ? -5.854 -10.561 5.669 1.00 91.06 97 SER A C 1
ATOM 791 O O . SER A 1 97 ? -5.466 -11.281 6.584 1.00 91.06 97 SER A O 1
ATOM 793 N N . LEU A 1 98 ? -5.046 -9.724 5.011 1.00 91.75 98 LEU A N 1
ATOM 794 C CA . LEU A 1 98 ? -3.637 -9.528 5.351 1.00 91.75 98 LEU A CA 1
ATOM 795 C C . LEU A 1 98 ? -3.463 -8.726 6.648 1.00 91.75 98 LEU A C 1
ATOM 797 O O . LEU A 1 98 ? -2.522 -8.961 7.399 1.00 91.75 98 LEU A O 1
ATOM 801 N N . LEU A 1 99 ? -4.366 -7.777 6.903 1.00 88.69 99 LEU A N 1
ATOM 802 C CA . LEU A 1 99 ? -4.284 -6.872 8.051 1.00 88.69 99 LEU A CA 1
ATOM 803 C C . LEU A 1 99 ? -4.812 -7.475 9.365 1.00 88.69 99 LEU A C 1
ATOM 805 O O . LEU A 1 99 ? -4.458 -6.957 10.429 1.00 88.69 99 LEU A O 1
ATOM 809 N N . GLY A 1 100 ? -5.551 -8.590 9.291 1.00 80.88 100 GLY A N 1
ATOM 810 C CA . GLY A 1 100 ? -6.048 -9.353 10.445 1.00 80.88 100 GLY A CA 1
ATOM 811 C C . GLY A 1 100 ? -7.433 -8.929 10.900 1.00 80.88 100 GLY A C 1
ATOM 812 O O . GLY A 1 100 ? -7.532 -7.866 11.547 1.00 80.88 100 GLY A O 1
#